Protein AF-A0A2M8ECQ6-F1 (afdb_monomer_lite)

Secondary structure (DSSP, 8-state):
-------HHHHHHHHHHHHS-TTS-HHHHHHHTT--HHHHHHHHHHHHHHHHHTT-----S-------

Sequence (68 aa):
MKRQNYSTEFKALALNKAQTRGDQTLQAIASDLNLSLGTLKGWLQQQNKELALSGLHTPLLEQQPTKT

Structure (mmCIF, N/CA/C/O backbone):
data_AF-A0A2M8ECQ6-F1
#
_entry.id   AF-A0A2M8ECQ6-F1
#
loop_
_atom_site.group_PDB
_atom_site.id
_atom_site.type_symbol
_atom_site.label_atom_id
_atom_site.label_alt_id
_atom_site.label_comp_id
_atom_site.label_asym_id
_atom_site.label_entity_id
_atom_site.la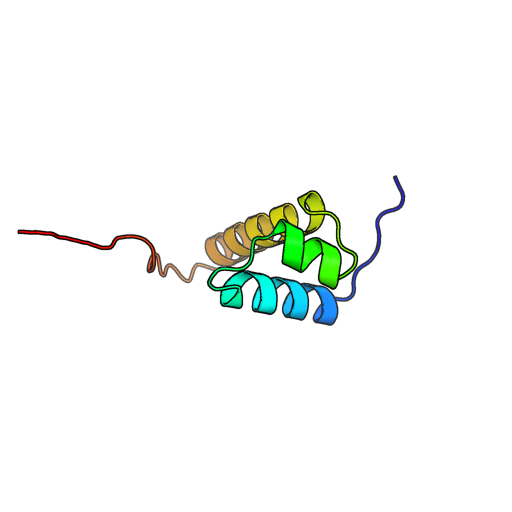bel_seq_id
_atom_site.pdbx_PDB_ins_code
_atom_site.Cartn_x
_atom_site.Cartn_y
_atom_site.Cartn_z
_atom_site.occupancy
_atom_site.B_iso_or_equiv
_atom_site.auth_seq_id
_atom_site.auth_comp_id
_atom_site.auth_asym_id
_atom_site.auth_atom_id
_atom_site.pdbx_PDB_model_num
ATOM 1 N N . MET A 1 1 ? 9.920 -14.493 -16.782 1.00 48.84 1 MET A N 1
ATOM 2 C CA . MET A 1 1 ? 9.253 -13.410 -16.022 1.00 48.84 1 MET A CA 1
ATOM 3 C C . MET A 1 1 ? 10.326 -12.608 -15.295 1.00 48.84 1 MET A C 1
ATOM 5 O O . MET A 1 1 ? 10.990 -13.169 -14.432 1.00 48.84 1 MET A O 1
ATOM 9 N N . LYS A 1 2 ? 10.578 -11.348 -15.677 1.00 55.66 2 LYS A N 1
ATOM 10 C CA . LYS A 1 2 ? 11.538 -10.492 -14.959 1.00 55.66 2 LYS A CA 1
ATOM 11 C C . LYS A 1 2 ? 10.907 -10.108 -13.617 1.00 55.66 2 LYS A C 1
ATOM 13 O O . LYS A 1 2 ? 9.829 -9.522 -13.611 1.00 55.66 2 LYS A O 1
ATOM 18 N N . ARG A 1 3 ? 11.538 -10.463 -12.494 1.00 59.66 3 ARG A N 1
ATOM 19 C CA . ARG A 1 3 ? 11.121 -9.971 -11.173 1.00 59.66 3 ARG A CA 1
ATOM 20 C C . ARG A 1 3 ? 11.411 -8.475 -11.140 1.00 59.66 3 ARG A C 1
ATOM 22 O O . ARG A 1 3 ? 12.570 -8.077 -11.133 1.00 59.66 3 ARG A O 1
ATOM 29 N N . GLN A 1 4 ? 10.363 -7.658 -11.196 1.00 68.62 4 GLN A N 1
ATOM 30 C CA . GLN A 1 4 ? 10.485 -6.236 -10.906 1.00 68.62 4 GLN A CA 1
ATOM 31 C C . GLN A 1 4 ? 10.866 -6.109 -9.432 1.00 68.62 4 GLN A C 1
ATOM 33 O O . GLN A 1 4 ? 10.113 -6.500 -8.540 1.00 68.62 4 GLN A O 1
ATOM 38 N N . ASN A 1 5 ? 12.090 -5.644 -9.197 1.00 77.44 5 ASN A N 1
ATOM 39 C CA . ASN A 1 5 ? 12.582 -5.345 -7.864 1.00 77.44 5 ASN A CA 1
ATOM 40 C C . ASN A 1 5 ? 12.016 -3.983 -7.478 1.00 77.44 5 ASN A C 1
ATOM 42 O O . ASN A 1 5 ? 12.551 -2.946 -7.860 1.00 77.44 5 ASN A O 1
ATOM 46 N N . TYR A 1 6 ? 10.888 -3.999 -6.781 1.00 83.00 6 TYR A N 1
ATOM 47 C CA . TYR A 1 6 ? 10.311 -2.792 -6.213 1.00 83.00 6 TYR A CA 1
ATOM 48 C C . TYR A 1 6 ? 11.022 -2.465 -4.903 1.00 83.00 6 TYR A C 1
ATOM 50 O O . TYR A 1 6 ? 11.203 -3.346 -4.060 1.00 83.00 6 TYR A O 1
ATOM 58 N N . SER A 1 7 ? 11.414 -1.205 -4.733 1.00 84.69 7 SER A N 1
ATOM 59 C CA . SER A 1 7 ? 12.001 -0.723 -3.483 1.00 84.69 7 SER A CA 1
ATOM 60 C C . SER A 1 7 ? 11.014 -0.870 -2.323 1.00 84.69 7 SER A C 1
ATOM 62 O O . SER A 1 7 ? 9.801 -0.735 -2.509 1.00 84.69 7 SER A O 1
ATOM 64 N N . THR A 1 8 ? 11.531 -1.094 -1.114 1.00 83.44 8 THR A N 1
ATOM 65 C CA . THR A 1 8 ? 10.721 -1.231 0.108 1.00 83.44 8 THR A CA 1
ATOM 66 C C . THR A 1 8 ? 9.812 -0.021 0.332 1.00 83.44 8 THR A C 1
ATOM 68 O O . THR A 1 8 ? 8.628 -0.200 0.601 1.00 83.44 8 THR A O 1
ATOM 71 N N . GLU A 1 9 ? 10.327 1.189 0.093 1.00 86.31 9 GLU A N 1
ATOM 72 C CA . GLU A 1 9 ? 9.568 2.446 0.172 1.00 86.31 9 GLU A CA 1
ATOM 73 C C . GLU A 1 9 ? 8.360 2.453 -0.769 1.00 86.31 9 GLU A C 1
ATOM 75 O O . GLU A 1 9 ? 7.244 2.801 -0.389 1.00 86.31 9 GLU A O 1
ATOM 80 N N . PHE A 1 10 ? 8.565 1.999 -2.007 1.00 87.88 10 PHE A N 1
ATOM 81 C CA . PHE A 1 10 ? 7.508 1.947 -3.008 1.00 87.88 10 PHE A CA 1
ATOM 82 C C . PHE A 1 10 ? 6.439 0.914 -2.637 1.00 87.88 10 PHE A C 1
ATOM 84 O O . PHE A 1 10 ? 5.244 1.179 -2.764 1.00 87.88 10 PHE A O 1
ATOM 91 N N . LYS A 1 11 ? 6.858 -0.249 -2.120 1.00 88.94 11 LYS A N 1
ATOM 92 C CA . LYS A 1 11 ? 5.939 -1.266 -1.596 1.00 88.94 11 LYS A CA 1
ATOM 93 C C . LYS A 1 11 ? 5.113 -0.709 -0.431 1.00 88.94 11 LYS A C 1
ATOM 95 O O . LYS A 1 11 ? 3.898 -0.891 -0.425 1.00 88.94 11 LYS A O 1
ATOM 100 N N . ALA A 1 12 ? 5.740 -0.006 0.512 1.00 88.38 12 ALA A N 1
ATOM 101 C CA . ALA A 1 12 ? 5.058 0.608 1.651 1.00 88.38 12 ALA A CA 1
ATOM 102 C C . ALA A 1 12 ? 4.041 1.673 1.211 1.00 88.38 12 ALA A C 1
ATOM 104 O O . ALA A 1 12 ? 2.899 1.648 1.668 1.00 88.38 12 ALA A O 1
ATOM 105 N N . LEU A 1 13 ? 4.407 2.545 0.265 1.00 90.12 13 LEU A N 1
ATOM 106 C CA . LEU A 1 13 ? 3.503 3.546 -0.309 1.00 90.12 13 LEU A CA 1
ATOM 107 C C . LEU A 1 13 ? 2.308 2.893 -1.010 1.00 90.12 13 LEU A C 1
ATOM 109 O O . LEU A 1 13 ? 1.163 3.284 -0.781 1.00 90.12 13 LEU A O 1
ATOM 113 N N . ALA A 1 14 ? 2.558 1.863 -1.821 1.00 90.38 14 ALA A N 1
ATOM 114 C CA . ALA A 1 14 ? 1.507 1.138 -2.525 1.00 90.38 14 ALA A CA 1
ATOM 115 C C . ALA A 1 14 ? 0.525 0.465 -1.559 1.00 90.38 14 ALA A C 1
ATOM 117 O O . ALA A 1 14 ? -0.688 0.527 -1.756 1.00 90.38 14 ALA A O 1
ATOM 118 N N . LEU A 1 15 ? 1.044 -0.149 -0.495 1.00 88.94 15 LEU A N 1
ATOM 119 C CA . LEU A 1 15 ? 0.245 -0.775 0.554 1.00 88.94 15 LEU A CA 1
ATOM 120 C C . LEU A 1 15 ? -0.533 0.245 1.381 1.00 88.94 15 LEU A C 1
ATOM 122 O O . LEU A 1 15 ? -1.689 -0.009 1.708 1.00 88.94 15 LEU A O 1
ATOM 126 N N . ASN A 1 16 ? 0.067 1.387 1.718 1.00 88.75 16 ASN A N 1
ATOM 127 C CA . ASN A 1 16 ? -0.617 2.455 2.439 1.00 88.75 16 ASN A CA 1
ATOM 128 C C . ASN A 1 16 ? -1.784 2.991 1.607 1.00 88.75 16 ASN A C 1
ATOM 130 O O . ASN A 1 16 ? -2.912 3.000 2.090 1.00 88.75 16 ASN A O 1
ATOM 134 N N . LYS A 1 17 ? -1.542 3.307 0.328 1.00 88.56 17 LYS A N 1
ATOM 135 C CA . LYS A 1 17 ? -2.582 3.762 -0.601 1.00 88.56 17 LYS A CA 1
ATOM 136 C C . LYS A 1 17 ? -3.675 2.710 -0.797 1.00 88.56 17 LYS A C 1
ATOM 138 O O . LYS A 1 17 ? -4.855 3.034 -0.804 1.00 88.56 17 LYS A O 1
ATOM 143 N N . ALA A 1 18 ? -3.302 1.433 -0.903 1.00 87.25 18 ALA A N 1
ATOM 144 C CA . ALA A 1 18 ? -4.260 0.337 -1.004 1.00 87.25 18 ALA A CA 1
ATOM 145 C C . ALA A 1 18 ? -5.099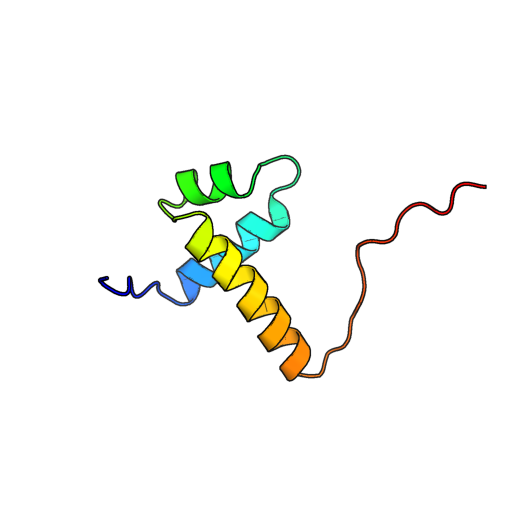 0.149 0.269 1.00 87.25 18 ALA A C 1
ATOM 147 O O . ALA A 1 18 ? -6.245 -0.280 0.169 1.00 87.25 18 ALA A O 1
ATOM 148 N N . GLN A 1 19 ? -4.570 0.451 1.454 1.00 82.00 19 GLN A N 1
ATOM 149 C CA . GLN A 1 19 ? -5.327 0.397 2.709 1.00 82.00 19 GLN A CA 1
ATOM 150 C C . GLN A 1 19 ? -6.223 1.628 2.893 1.00 82.00 19 GLN A C 1
ATOM 152 O O . GLN A 1 19 ? -7.361 1.487 3.325 1.00 82.00 19 GLN A O 1
ATOM 157 N N . THR A 1 20 ? -5.759 2.814 2.490 1.00 84.06 20 THR A N 1
ATOM 158 C CA . THR A 1 20 ? -6.505 4.085 2.571 1.00 84.06 20 THR A CA 1
ATOM 159 C C . THR A 1 20 ? -7.443 4.329 1.385 1.00 84.06 20 THR A C 1
ATOM 161 O O . THR A 1 20 ? -8.069 5.382 1.302 1.00 84.06 20 THR A O 1
ATOM 164 N N . ARG A 1 21 ? -7.583 3.346 0.486 1.00 79.25 21 ARG A N 1
ATOM 165 C CA . ARG A 1 21 ? -8.288 3.445 -0.802 1.00 79.25 21 ARG A CA 1
ATOM 166 C C . ARG A 1 21 ? -9.747 3.888 -0.738 1.00 79.25 21 ARG A C 1
ATOM 168 O O . ARG A 1 21 ? -10.274 4.318 -1.759 1.00 79.25 21 ARG A O 1
ATOM 175 N N . GLY A 1 22 ? -10.399 3.760 0.417 1.00 77.94 22 GLY A N 1
ATOM 176 C CA . GLY A 1 22 ? -11.821 4.065 0.573 1.00 77.94 22 GLY A CA 1
ATOM 177 C C . GLY A 1 22 ? -12.660 3.333 -0.480 1.00 77.94 22 GLY A C 1
ATOM 178 O O . GLY A 1 22 ? -12.680 2.104 -0.500 1.00 77.94 22 GLY A O 1
ATOM 179 N N . ASP A 1 23 ? -13.290 4.102 -1.372 1.00 80.12 23 ASP A N 1
ATOM 180 C CA . ASP A 1 23 ? -14.145 3.629 -2.474 1.00 80.12 23 ASP A CA 1
ATOM 181 C C . ASP A 1 23 ? -13.364 3.183 -3.734 1.00 80.12 23 ASP A C 1
ATOM 183 O O . ASP A 1 23 ? -13.894 2.516 -4.621 1.00 80.12 23 ASP A O 1
ATOM 187 N N . GLN A 1 24 ? -12.070 3.509 -3.836 1.00 84.31 24 GLN A N 1
ATOM 188 C CA . GLN A 1 24 ? -11.267 3.146 -5.003 1.00 84.31 24 GLN A CA 1
ATOM 189 C C . GLN A 1 24 ? -10.980 1.642 -5.043 1.00 84.31 24 GLN A C 1
ATOM 191 O O . GLN A 1 24 ? -10.585 1.015 -4.056 1.00 84.31 24 GLN A O 1
ATOM 196 N N . THR A 1 25 ? -11.099 1.047 -6.230 1.00 87.19 25 THR A N 1
ATOM 197 C CA . THR A 1 25 ? -10.760 -0.365 -6.419 1.00 87.19 25 THR A CA 1
ATOM 198 C C . THR A 1 25 ? -9.245 -0.580 -6.370 1.00 87.19 25 THR A C 1
ATOM 200 O O . THR A 1 25 ? -8.448 0.260 -6.792 1.00 87.19 25 THR A O 1
ATOM 203 N N . LEU A 1 26 ? -8.824 -1.768 -5.921 1.00 86.44 26 LEU A N 1
ATOM 204 C CA . LEU A 1 26 ? -7.412 -2.174 -5.969 1.00 86.44 26 LEU A CA 1
ATOM 205 C C . LEU A 1 26 ? -6.843 -2.123 -7.396 1.00 86.44 26 LEU A C 1
ATOM 207 O O . LEU A 1 26 ? -5.645 -1.920 -7.563 1.00 86.44 26 LEU A O 1
ATOM 211 N N . GLN A 1 27 ? -7.686 -2.306 -8.419 1.00 87.00 27 GLN A N 1
ATOM 212 C CA . GLN A 1 27 ? -7.281 -2.180 -9.817 1.00 87.00 27 GLN A CA 1
ATOM 213 C C . GLN A 1 27 ? -6.953 -0.730 -10.176 1.00 87.00 27 GLN A C 1
ATOM 215 O O . GLN A 1 27 ? -5.908 -0.504 -10.769 1.00 87.00 27 GLN A O 1
ATOM 220 N N . ALA A 1 28 ? -7.781 0.237 -9.770 1.00 88.62 28 ALA A N 1
ATOM 221 C CA . ALA A 1 28 ? -7.520 1.655 -10.012 1.00 88.62 28 ALA A CA 1
ATOM 222 C C . ALA A 1 28 ? -6.206 2.111 -9.357 1.00 88.62 28 ALA A C 1
ATOM 224 O O . ALA A 1 28 ? -5.394 2.774 -9.994 1.00 88.62 28 ALA A O 1
ATOM 225 N N . ILE A 1 29 ? -5.951 1.679 -8.118 1.00 89.31 29 ILE A N 1
ATOM 226 C CA . ILE A 1 29 ? -4.689 1.968 -7.418 1.00 89.31 29 ILE A CA 1
ATOM 227 C C . ILE A 1 29 ? -3.504 1.282 -8.088 1.00 89.31 29 ILE A C 1
ATOM 229 O O . ILE A 1 29 ? -2.449 1.889 -8.239 1.00 89.31 29 ILE A O 1
ATOM 233 N N . ALA A 1 30 ? -3.661 0.024 -8.502 1.00 89.38 30 ALA A N 1
ATOM 234 C CA . ALA A 1 30 ? -2.615 -0.673 -9.233 1.00 89.38 30 ALA A CA 1
ATOM 235 C C . ALA A 1 30 ? -2.291 0.059 -10.547 1.00 89.38 30 ALA A C 1
ATOM 237 O O . ALA A 1 30 ? -1.126 0.315 -10.818 1.00 89.38 30 ALA A O 1
ATOM 238 N N . SER A 1 31 ? -3.300 0.482 -11.310 1.00 89.44 31 SER A N 1
ATOM 239 C CA . SER A 1 31 ? -3.119 1.256 -12.542 1.00 89.44 31 SER A CA 1
ATOM 240 C C . SER A 1 31 ? -2.421 2.599 -12.305 1.00 89.44 31 SER A C 1
ATOM 242 O O . SER A 1 31 ? -1.499 2.931 -13.044 1.00 89.44 31 SER A O 1
ATOM 244 N N . ASP A 1 32 ? -2.807 3.330 -11.260 1.00 88.69 32 ASP A N 1
ATOM 245 C CA . ASP A 1 32 ? -2.200 4.609 -10.867 1.00 88.69 32 ASP A CA 1
ATOM 246 C C . ASP A 1 32 ? -0.721 4.458 -10.470 1.00 88.69 32 ASP A C 1
ATOM 248 O O . ASP A 1 32 ? 0.127 5.253 -10.867 1.00 88.69 32 ASP A O 1
ATOM 252 N N . LEU A 1 33 ? -0.386 3.370 -9.773 1.00 86.69 33 LEU A N 1
ATOM 253 C CA . LEU A 1 33 ? 0.982 3.045 -9.363 1.00 86.69 33 LEU A CA 1
ATOM 254 C C . LEU A 1 33 ? 1.784 2.290 -10.436 1.00 86.69 33 LEU A C 1
ATOM 256 O O . LEU A 1 33 ? 2.899 1.848 -10.164 1.00 86.69 33 LEU A O 1
ATOM 260 N N . ASN A 1 34 ? 1.235 2.098 -11.640 1.00 88.44 34 ASN A N 1
ATOM 261 C CA . ASN A 1 34 ? 1.828 1.268 -12.695 1.00 88.44 34 ASN A CA 1
ATOM 262 C C . ASN A 1 34 ? 2.192 -0.160 -12.220 1.00 88.44 34 ASN A C 1
ATOM 264 O O . ASN A 1 34 ? 3.203 -0.757 -12.588 1.00 88.44 34 ASN A O 1
ATOM 268 N N . LEU A 1 35 ? 1.349 -0.713 -11.357 1.00 86.62 35 LEU A N 1
ATOM 269 C CA . LEU A 1 35 ? 1.439 -2.050 -10.800 1.00 86.62 35 LEU A CA 1
ATOM 270 C C . LEU A 1 35 ? 0.414 -2.976 -11.447 1.00 86.62 35 LEU A C 1
ATOM 272 O O . LEU A 1 35 ? -0.687 -2.590 -11.828 1.00 86.62 35 LEU A O 1
ATOM 276 N N . SER A 1 36 ? 0.750 -4.262 -11.499 1.00 87.75 36 SER A N 1
ATOM 277 C CA . SER A 1 36 ? -0.253 -5.290 -11.760 1.00 87.75 36 SER A CA 1
ATOM 278 C C . SER A 1 36 ? -1.086 -5.547 -10.505 1.00 87.75 36 SER A C 1
ATOM 280 O O . SER A 1 36 ? -0.544 -5.669 -9.405 1.00 87.75 36 SER A O 1
ATOM 282 N N . LEU A 1 37 ? -2.399 -5.735 -10.672 1.00 88.06 37 LEU A N 1
ATOM 283 C CA . LEU A 1 37 ? -3.307 -6.094 -9.574 1.00 88.06 37 LEU A CA 1
ATOM 284 C C . LEU A 1 37 ? -2.832 -7.346 -8.815 1.00 88.06 37 LEU A C 1
ATOM 286 O O . LEU A 1 37 ? -2.955 -7.413 -7.595 1.00 88.06 37 LEU A O 1
ATOM 290 N N . GLY A 1 38 ? -2.256 -8.319 -9.529 1.00 88.25 38 GLY A N 1
ATOM 291 C CA . GLY A 1 38 ? -1.665 -9.518 -8.928 1.00 88.25 38 GLY A CA 1
ATOM 292 C C . GLY A 1 38 ? -0.497 -9.206 -7.988 1.00 88.25 38 GLY A C 1
ATOM 293 O O . GLY A 1 38 ? -0.425 -9.778 -6.904 1.00 88.25 38 GLY A O 1
ATOM 294 N N . THR A 1 39 ? 0.364 -8.250 -8.352 1.00 87.81 39 THR A N 1
ATOM 295 C CA . THR A 1 39 ? 1.477 -7.790 -7.506 1.00 87.81 39 THR A CA 1
ATOM 296 C C . THR A 1 39 ? 0.951 -7.147 -6.229 1.00 87.81 39 THR A C 1
ATOM 298 O O . THR A 1 39 ? 1.364 -7.525 -5.135 1.00 87.81 39 THR A O 1
ATOM 301 N N . LEU A 1 40 ? -0.014 -6.230 -6.357 1.00 88.12 40 LEU A N 1
ATOM 302 C CA . LEU A 1 40 ? -0.585 -5.524 -5.211 1.00 88.12 40 LEU A CA 1
ATOM 303 C C . LEU A 1 40 ? -1.321 -6.482 -4.258 1.00 88.12 40 LEU A C 1
ATOM 305 O O . LEU A 1 40 ? -1.127 -6.420 -3.045 1.00 88.12 40 LEU A O 1
ATOM 309 N N . LYS A 1 41 ? -2.105 -7.425 -4.801 1.00 88.94 41 LYS A N 1
ATOM 310 C CA . LYS A 1 41 ? -2.750 -8.488 -4.012 1.00 88.94 41 LYS A CA 1
ATOM 311 C C . LYS A 1 41 ? -1.727 -9.375 -3.304 1.00 88.94 41 LYS A C 1
ATOM 313 O O . LYS A 1 41 ? -1.887 -9.651 -2.117 1.00 88.94 41 LYS A O 1
ATOM 318 N N . GLY A 1 42 ? -0.670 -9.787 -4.006 1.00 90.31 42 GLY A N 1
ATOM 319 C CA . GLY A 1 42 ? 0.405 -10.593 -3.429 1.00 90.31 42 GLY A CA 1
ATOM 320 C C . GLY A 1 42 ? 1.108 -9.879 -2.275 1.00 90.31 42 GLY A C 1
ATOM 321 O O . GLY A 1 42 ? 1.399 -10.496 -1.254 1.00 90.31 42 GLY A O 1
ATOM 322 N N . TRP A 1 43 ? 1.320 -8.565 -2.382 1.00 89.31 43 TRP A N 1
ATOM 323 C CA . TRP A 1 43 ? 1.893 -7.769 -1.298 1.00 89.31 43 TRP A CA 1
ATOM 324 C C . TRP A 1 43 ? 0.976 -7.658 -0.086 1.00 89.31 43 TRP A C 1
ATOM 326 O O . TRP A 1 43 ? 1.466 -7.815 1.028 1.00 89.31 43 TRP A O 1
ATOM 336 N N . LEU A 1 44 ? -0.328 -7.447 -0.281 1.00 85.94 44 LEU A N 1
ATOM 337 C CA . LEU A 1 44 ? -1.299 -7.411 0.820 1.00 85.94 44 LEU A CA 1
ATOM 338 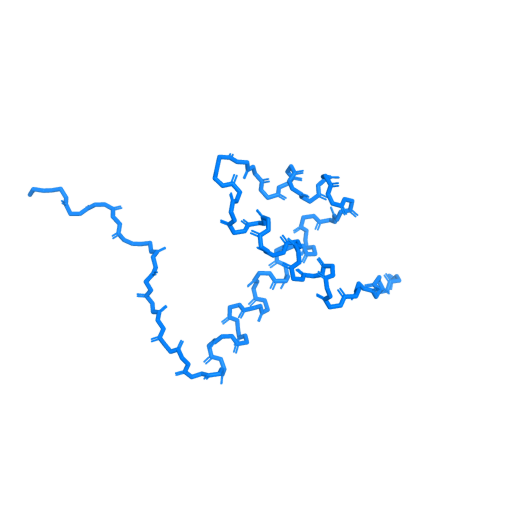C C . LEU A 1 44 ? -1.356 -8.752 1.564 1.00 85.94 44 LEU A C 1
ATOM 340 O O . LEU A 1 44 ? -1.321 -8.786 2.792 1.00 85.94 44 LEU A O 1
ATOM 344 N N . GLN A 1 45 ? -1.374 -9.868 0.830 1.00 87.31 45 GLN A N 1
ATOM 345 C CA . GLN A 1 45 ? -1.330 -11.202 1.433 1.00 87.31 45 GLN A CA 1
ATOM 346 C C . GLN A 1 45 ? -0.025 -11.440 2.190 1.00 87.31 45 GLN A C 1
ATOM 348 O O . GLN A 1 45 ? -0.045 -11.950 3.308 1.00 87.31 45 GLN A O 1
ATOM 353 N N . GLN A 1 46 ? 1.109 -11.057 1.600 1.00 85.56 46 GLN A N 1
ATOM 354 C CA . GLN A 1 46 ? 2.408 -11.206 2.240 1.00 85.56 46 GLN A CA 1
ATOM 355 C C . GLN A 1 46 ? 2.490 -10.385 3.529 1.00 85.56 46 GLN A C 1
ATOM 357 O O . GLN A 1 46 ? 2.949 -10.919 4.530 1.00 85.56 46 GLN A O 1
ATOM 362 N N . GLN A 1 47 ? 1.979 -9.153 3.533 1.00 83.75 47 GLN A N 1
ATOM 363 C CA . GLN A 1 47 ? 1.903 -8.318 4.732 1.00 83.75 47 GLN A CA 1
ATOM 364 C C . GLN A 1 47 ? 1.030 -8.946 5.809 1.00 83.75 47 GLN A C 1
ATOM 366 O O . GLN A 1 47 ? 1.460 -9.029 6.949 1.00 83.75 47 GLN A O 1
ATOM 371 N N . ASN A 1 48 ? -0.144 -9.476 5.460 1.00 80.31 48 ASN A N 1
ATOM 372 C CA . ASN A 1 48 ? -0.981 -10.182 6.428 1.00 80.31 48 ASN A CA 1
ATOM 373 C C . ASN A 1 48 ? -0.263 -11.401 7.034 1.00 80.31 48 ASN A C 1
ATOM 375 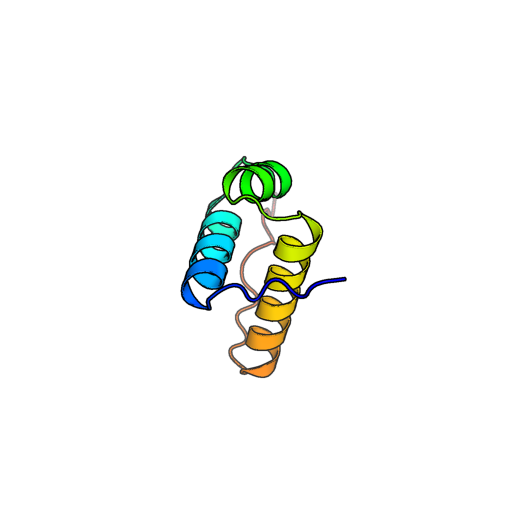O O . ASN A 1 48 ? -0.369 -11.658 8.230 1.00 80.31 48 ASN A O 1
ATOM 379 N N . LYS A 1 49 ? 0.518 -12.134 6.229 1.00 82.12 49 LYS A N 1
ATOM 380 C CA . LYS A 1 49 ? 1.351 -13.239 6.730 1.00 82.12 49 LYS A CA 1
ATOM 381 C C . LYS A 1 49 ? 2.499 -12.748 7.610 1.00 82.12 49 LYS A C 1
ATOM 383 O O . LYS A 1 49 ? 2.776 -13.380 8.619 1.00 82.12 49 LYS A O 1
ATOM 388 N N . GLU A 1 50 ? 3.168 -11.661 7.233 1.00 78.75 50 GLU A N 1
ATOM 389 C CA . GLU A 1 50 ? 4.249 -11.048 8.017 1.00 78.75 50 GLU A CA 1
ATOM 390 C C . GLU A 1 50 ? 3.729 -10.552 9.371 1.00 78.75 50 GLU A C 1
ATOM 392 O O . GLU A 1 50 ? 4.354 -10.826 10.392 1.00 78.75 50 GLU A O 1
ATOM 397 N N . LEU A 1 51 ? 2.553 -9.920 9.397 1.00 71.50 51 LEU A N 1
ATOM 398 C CA . LEU A 1 51 ? 1.851 -9.495 10.612 1.00 71.50 51 LEU A CA 1
ATOM 399 C C . LEU A 1 51 ? 1.439 -10.693 11.481 1.00 71.50 51 LEU A C 1
ATOM 401 O O . LEU A 1 51 ? 1.662 -10.690 12.688 1.00 71.50 51 LEU A O 1
ATOM 405 N N . ALA A 1 52 ? 0.919 -11.762 10.869 1.00 68.06 52 ALA A N 1
ATOM 406 C CA . ALA A 1 52 ? 0.579 -12.993 11.584 1.00 68.06 52 ALA A CA 1
ATOM 407 C C . ALA A 1 52 ? 1.814 -13.704 12.175 1.00 68.06 52 ALA A C 1
ATOM 409 O O . ALA A 1 52 ? 1.734 -14.282 13.256 1.00 68.06 52 ALA A O 1
ATOM 410 N N . LEU A 1 53 ? 2.960 -13.652 11.487 1.00 67.94 53 LEU A N 1
ATOM 411 C CA . LEU A 1 53 ? 4.232 -14.228 11.942 1.00 67.94 53 LEU A CA 1
ATOM 412 C C . LEU A 1 53 ? 4.907 -13.396 13.040 1.00 67.94 53 LEU A C 1
ATOM 414 O O . LEU A 1 53 ? 5.654 -13.951 13.839 1.00 67.94 53 LEU A O 1
ATOM 418 N N . SER A 1 54 ? 4.649 -12.087 13.094 1.00 66.25 54 SER A N 1
ATOM 419 C CA . SER A 1 54 ? 5.227 -11.178 14.096 1.00 66.25 54 SER A CA 1
ATOM 420 C C . SER A 1 54 ? 4.437 -11.118 15.412 1.00 66.25 54 SER A C 1
ATOM 422 O O . SER A 1 54 ? 4.793 -10.356 16.306 1.00 66.25 54 SER A O 1
ATOM 424 N N . GLY A 1 55 ? 3.411 -11.962 15.583 1.00 58.81 55 GLY A N 1
ATOM 425 C CA . GLY A 1 55 ? 2.776 -12.225 16.881 1.00 58.81 55 GLY A CA 1
ATOM 426 C C . GLY A 1 55 ? 1.935 -11.082 17.463 1.00 58.81 55 GLY A C 1
ATOM 427 O O . 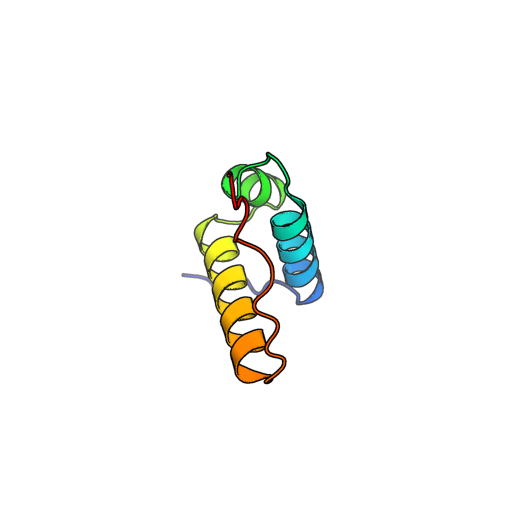GLY A 1 55 ? 1.367 -11.248 18.540 1.00 58.81 55 GLY A O 1
ATOM 428 N N . LEU A 1 56 ? 1.791 -9.951 16.765 1.00 54.97 56 LEU A N 1
ATOM 429 C CA . LEU A 1 56 ? 0.893 -8.868 17.166 1.00 54.97 56 LEU A CA 1
ATOM 430 C C . LEU A 1 56 ? -0.505 -9.140 16.594 1.00 54.97 56 LEU A C 1
ATOM 432 O O . LEU A 1 56 ? -0.918 -8.621 15.559 1.00 54.97 56 LEU A O 1
ATOM 436 N N . HIS A 1 57 ? -1.215 -10.043 17.266 1.00 52.62 57 HIS A N 1
ATOM 437 C CA . HIS A 1 57 ? -2.632 -10.298 17.056 1.00 52.62 57 HIS A CA 1
ATOM 438 C C . HIS A 1 57 ? -3.431 -9.023 17.361 1.00 52.62 57 HIS A C 1
ATOM 440 O O . HIS A 1 57 ? -3.732 -8.734 18.516 1.00 52.62 57 HIS A O 1
ATOM 446 N N . THR A 1 58 ? -3.825 -8.298 16.317 1.00 50.88 58 THR A N 1
ATOM 447 C CA . THR A 1 58 ? -5.018 -7.446 16.358 1.00 50.88 58 THR A CA 1
ATOM 448 C C . THR A 1 58 ? -5.955 -7.885 15.233 1.00 50.88 58 THR A C 1
ATOM 450 O O . THR A 1 58 ? -5.843 -7.401 14.107 1.00 50.88 58 THR A O 1
ATOM 453 N N . PRO A 1 59 ? -6.886 -8.823 15.472 1.00 59.09 59 PRO A N 1
ATOM 454 C CA . PRO A 1 59 ? -8.021 -9.023 14.595 1.00 59.09 59 PRO A CA 1
ATOM 455 C C . PRO A 1 59 ? -8.996 -7.886 14.875 1.00 59.09 59 PRO A C 1
ATOM 457 O O . PRO A 1 59 ? -9.918 -8.025 15.671 1.00 59.09 59 PRO A O 1
ATOM 460 N N . LEU A 1 60 ? -8.788 -6.726 14.265 1.00 56.12 60 LEU A N 1
ATOM 461 C CA . LEU A 1 60 ? -9.827 -5.711 14.306 1.00 56.12 60 LEU A CA 1
ATOM 462 C C . LEU A 1 60 ? -9.747 -4.797 13.093 1.00 56.12 60 LEU A C 1
ATOM 464 O O . LEU A 1 60 ? -9.102 -3.757 13.143 1.00 56.12 60 LEU A O 1
ATOM 468 N N . LEU A 1 61 ? -10.416 -5.208 12.012 1.00 50.44 61 LEU A N 1
ATOM 469 C CA . LEU A 1 61 ? -11.586 -4.488 11.498 1.00 50.44 61 LEU A CA 1
ATOM 470 C C . LEU A 1 61 ? -12.147 -5.200 10.254 1.00 50.44 61 LEU A C 1
ATOM 472 O O . LEU A 1 61 ? -11.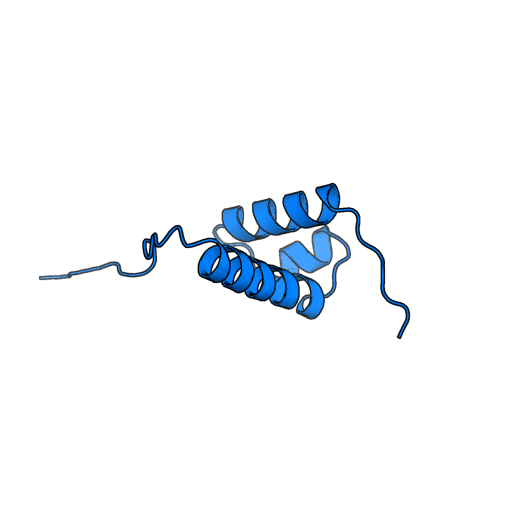762 -4.873 9.141 1.00 50.44 61 LEU A O 1
ATOM 476 N N . GLU A 1 62 ? -13.074 -6.143 10.449 1.00 47.97 62 GLU A N 1
ATOM 477 C CA . GLU A 1 62 ? -14.270 -6.275 9.592 1.00 47.97 62 GLU A CA 1
ATOM 478 C C . GLU A 1 62 ? -15.325 -7.157 10.281 1.00 47.97 62 GLU A C 1
ATOM 480 O O . GLU A 1 62 ? -15.604 -8.279 9.877 1.00 47.97 62 GLU A O 1
ATOM 485 N N . GLN A 1 63 ? -15.914 -6.642 11.362 1.00 45.38 63 GLN A N 1
ATOM 486 C CA . GLN A 1 63 ? -17.290 -6.984 11.725 1.00 45.38 63 GLN A CA 1
ATOM 487 C C . GLN A 1 63 ? -18.005 -5.704 12.152 1.00 45.38 63 GLN A C 1
ATOM 489 O O . GLN A 1 63 ? -17.866 -5.247 13.282 1.00 45.38 63 GLN A O 1
ATOM 494 N N . GLN A 1 64 ? -18.760 -5.121 11.226 1.00 39.22 64 GLN A N 1
ATOM 495 C CA . GLN A 1 64 ? -19.920 -4.278 11.519 1.00 39.22 64 GLN A CA 1
ATOM 496 C C . GLN A 1 64 ? -21.026 -4.684 10.525 1.00 39.22 64 GLN A C 1
ATOM 498 O O . GLN A 1 64 ? -20.679 -4.964 9.377 1.00 39.22 64 GLN A O 1
ATOM 503 N N . PRO A 1 65 ? -22.325 -4.714 10.890 1.00 51.31 65 PRO A N 1
ATOM 504 C CA . PRO A 1 65 ? -22.942 -4.228 12.126 1.00 51.31 65 PRO A CA 1
ATOM 505 C C . PRO A 1 65 ? -23.673 -5.330 12.927 1.00 51.31 65 PRO A C 1
ATOM 507 O O . PRO A 1 65 ? -24.355 -6.183 12.365 1.00 51.31 65 PRO A O 1
ATOM 510 N N . THR A 1 66 ? -23.648 -5.257 14.258 1.00 47.56 66 THR A N 1
ATOM 511 C CA . THR A 1 66 ? -24.749 -5.795 15.069 1.00 47.56 66 THR A CA 1
ATOM 512 C C . THR A 1 66 ? -25.931 -4.849 14.908 1.00 47.56 66 THR A C 1
ATOM 514 O O . THR A 1 66 ? -25.974 -3.768 15.494 1.00 47.56 66 THR A O 1
ATOM 517 N N . LYS A 1 67 ? -26.875 -5.239 14.052 1.00 50.31 67 LYS A N 1
ATOM 518 C CA . LYS A 1 67 ? -28.174 -4.585 13.943 1.00 50.31 67 LYS A CA 1
ATOM 519 C C . LYS A 1 67 ? -29.208 -5.452 14.672 1.00 50.31 67 LYS A C 1
ATOM 521 O O . LYS A 1 67 ? -29.527 -6.524 14.176 1.00 50.31 67 LYS A O 1
ATOM 526 N N . THR A 1 68 ? -29.642 -4.913 15.817 1.00 54.22 68 THR A N 1
ATOM 527 C CA . THR A 1 68 ? -30.862 -5.154 16.622 1.00 54.22 68 THR A CA 1
ATOM 528 C C . THR A 1 68 ? -31.190 -6.579 17.053 1.00 54.22 68 THR A C 1
ATOM 530 O O . THR A 1 68 ? -31.595 -7.394 16.203 1.00 54.22 68 THR A O 1
#

Foldseek 3Di:
DDPDDDDPVLLVVLLVCVVVVVPHDCCNSCVVSVHDSVVSVVSVVVVVVVCVVVPPDDPDDDDDDPDD

Radius of gyration: 14.36 Å; chains: 1; bounding box: 43×19×33 Å

pLDDT: mean 76.28, std 15.28, range [39.22, 90.38]